Protein AF-C5L1I5-F1 (afdb_monomer)

I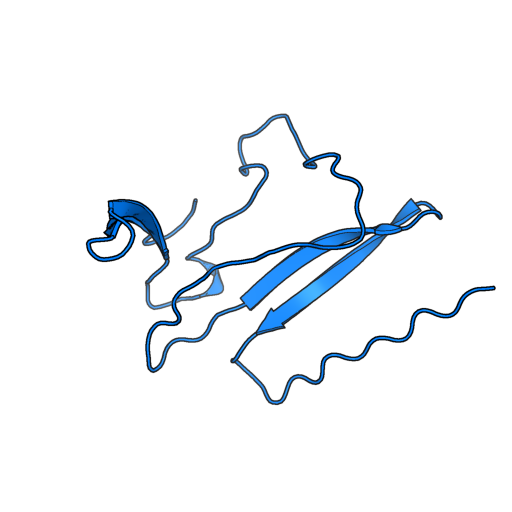nterPro domains:
  IPR007714 CFA20 domain [PF05018] (2-84)

Mean predicted aligned error: 8.74 Å

Foldseek 3Di:
DFDPWDWDQDPVVSDTDIDFDDDDQVGTDDDPVDPPDPDPDPPDDDDDDDDDDDDDPPDKHKDWDWDQDPVRDIDIQMDIPPDVDDRDDDDDDD

Solvent-accessible surface area (backbone atoms only — not comparable to full-atom values): 6661 Å² total; per-residue (Å²): 108,40,62,54,60,47,80,43,75,37,82,88,76,72,38,82,40,76,47,72,43,72,98,52,60,94,49,31,47,84,53,84,49,39,92,88,47,90,53,80,64,82,88,78,86,80,95,77,83,91,84,89,81,82,85,58,87,101,58,69,54,77,47,79,46,79,44,74,46,99,86,70,48,78,45,76,48,77,51,62,71,77,60,96,72,75,86,82,82,85,84,81,88,128

Radius of gyration: 15.7 Å; Cα contacts (8 Å, |Δi|>4): 90; chains: 1; bounding box: 37×34×36 Å

Nearest PDB structures (foldseek):
  8gxs-assembly1_DA  TM=5.287E-01  e=3.881E+00  Homo sapiens
  7eg9-assembly1_A  TM=5.288E-01  e=3.881E+00  Homo sapiens
  8yt8-assembly1_B  TM=2.233E-01  e=8.287E+00  Mus musculus

pLDDT: mean 77.88, std 14.4, range [32.31, 91.75]

Organism: Perkinsus marinus (strain ATCC 50983 / TXsc) (NCBI:txid423536)

Secondary structure (DSSP, 8-state):
-BSSEEEEEETTTTEEEEEE--S-GGGSB--SS-TT-S--S-----S------PPPTT---EEEEEEE-TTS-EEEEEEESSS-----------

Structure (mmCIF, N/CA/C/O backbone):
data_AF-C5L1I5-F1
#
_entry.id   AF-C5L1I5-F1
#
loop_
_atom_site.group_PDB
_atom_site.id
_atom_site.type_symbol
_atom_site.label_atom_id
_atom_site.label_alt_id
_atom_site.label_comp_id
_atom_site.label_asym_id
_atom_site.label_entity_id
_atom_site.label_seq_id
_atom_site.pdbx_PDB_ins_code
_atom_site.Cartn_x
_atom_site.Cartn_y
_atom_site.Cartn_z
_atom_site.occupancy
_atom_site.B_iso_or_equiv
_atom_site.auth_seq_id
_atom_site.auth_comp_id
_atom_site.auth_asym_id
_atom_site.auth_atom_id
_atom_site.pdbx_PDB_model_num
ATOM 1 N N . MET A 1 1 ? 7.963 5.930 4.537 1.00 59.09 1 MET A N 1
ATOM 2 C CA . MET A 1 1 ? 8.396 5.443 3.214 1.00 59.09 1 MET A CA 1
ATOM 3 C C . MET A 1 1 ? 9.679 4.671 3.433 1.00 59.09 1 MET A C 1
ATOM 5 O O . MET A 1 1 ? 10.464 5.084 4.283 1.00 59.09 1 MET A O 1
ATOM 9 N N . LYS A 1 2 ? 9.850 3.545 2.753 1.00 63.12 2 LYS A N 1
ATOM 10 C CA . LYS A 1 2 ? 11.094 2.770 2.736 1.00 63.12 2 LYS A CA 1
ATOM 11 C C . LYS A 1 2 ? 11.281 2.252 1.309 1.00 63.12 2 LYS A C 1
ATOM 13 O O . LYS A 1 2 ? 10.269 1.986 0.660 1.00 63.12 2 LYS A O 1
ATOM 18 N N . GLY A 1 3 ? 12.531 2.147 0.861 1.00 72.88 3 GLY A N 1
ATOM 19 C CA . GLY A 1 3 ? 12.867 1.692 -0.489 1.00 72.88 3 GLY A CA 1
ATOM 20 C C . GLY A 1 3 ? 12.770 2.787 -1.554 1.00 72.88 3 GLY A C 1
ATOM 21 O O . GLY A 1 3 ? 12.762 3.973 -1.214 1.00 72.88 3 GLY A O 1
ATOM 22 N N . ASP A 1 4 ? 12.693 2.386 -2.824 1.00 77.00 4 ASP A N 1
ATOM 23 C CA . ASP A 1 4 ? 12.678 3.280 -3.990 1.00 77.00 4 ASP A CA 1
ATOM 24 C C . ASP A 1 4 ? 11.280 3.895 -4.187 1.00 77.00 4 ASP A C 1
ATOM 26 O O . ASP A 1 4 ? 10.472 3.493 -5.028 1.00 77.00 4 ASP A O 1
ATOM 30 N N . VAL A 1 5 ? 10.966 4.873 -3.338 1.00 77.94 5 VAL A N 1
ATOM 31 C CA . VAL A 1 5 ? 9.721 5.645 -3.390 1.00 77.94 5 VAL A CA 1
ATOM 32 C C . VAL A 1 5 ? 10.037 7.076 -3.806 1.00 77.94 5 VAL A C 1
ATOM 34 O O . VAL A 1 5 ? 10.708 7.795 -3.065 1.00 77.94 5 VAL A O 1
ATOM 37 N N . THR A 1 6 ? 9.518 7.511 -4.952 1.00 83.88 6 THR A N 1
ATOM 38 C CA . THR A 1 6 ? 9.667 8.885 -5.459 1.00 83.88 6 THR A CA 1
ATOM 39 C C . THR A 1 6 ? 8.345 9.640 -5.424 1.00 83.88 6 THR A C 1
ATOM 41 O O . THR A 1 6 ? 7.259 9.058 -5.369 1.00 83.88 6 THR A O 1
ATOM 44 N N . GLU A 1 7 ? 8.437 10.967 -5.442 1.00 85.62 7 GLU A N 1
ATOM 45 C CA . GLU A 1 7 ? 7.302 11.848 -5.690 1.00 85.62 7 GLU A CA 1
ATOM 46 C C . GLU A 1 7 ? 7.437 12.441 -7.092 1.00 85.62 7 GLU A C 1
ATOM 48 O O . GLU A 1 7 ? 8.479 12.993 -7.445 1.00 85.62 7 GLU A O 1
ATOM 53 N N . GLU A 1 8 ? 6.388 12.319 -7.896 1.00 88.12 8 GLU A N 1
ATOM 54 C CA . GLU A 1 8 ? 6.374 12.728 -9.300 1.00 88.12 8 GLU A CA 1
ATOM 5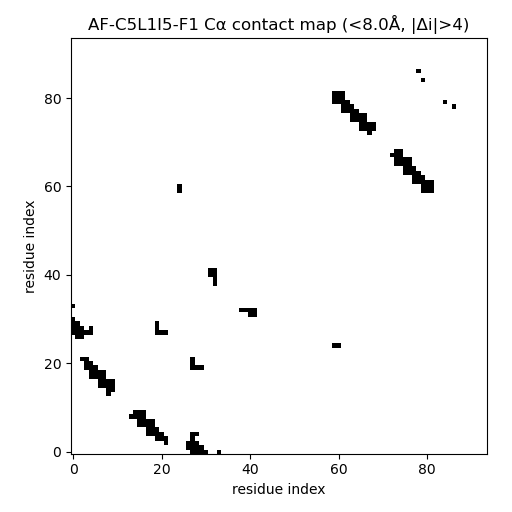5 C C . GLU A 1 8 ? 5.127 13.569 -9.579 1.00 88.12 8 GLU A C 1
ATOM 57 O O . GLU A 1 8 ? 4.089 13.389 -8.942 1.00 88.12 8 GLU A O 1
ATOM 62 N N . LEU A 1 9 ? 5.213 14.512 -10.521 1.00 88.44 9 LEU A N 1
ATOM 63 C CA . LEU A 1 9 ? 4.034 15.222 -11.013 1.00 88.44 9 LEU A CA 1
ATOM 64 C C . LEU A 1 9 ? 3.353 14.349 -12.066 1.00 88.44 9 LEU A C 1
ATOM 66 O O . LEU A 1 9 ? 3.871 14.193 -13.174 1.00 88.44 9 LEU A O 1
ATOM 70 N N . ASP A 1 10 ? 2.193 13.801 -11.723 1.00 84.19 10 ASP A N 1
ATOM 71 C CA . ASP A 1 10 ? 1.357 13.104 -12.688 1.00 84.19 10 ASP A CA 1
ATOM 72 C C . ASP A 1 10 ? 0.802 14.126 -13.685 1.00 84.19 10 ASP A C 1
ATOM 74 O O . ASP A 1 10 ? 0.164 15.106 -13.295 1.00 84.19 10 ASP A O 1
ATOM 78 N N . ARG A 1 11 ? 1.093 13.929 -14.973 1.00 85.31 11 ARG A N 1
ATOM 79 C CA . ARG A 1 11 ? 0.731 14.879 -16.036 1.00 85.31 11 ARG A CA 1
ATOM 80 C C . ARG A 1 11 ? -0.745 14.816 -16.414 1.00 85.31 11 ARG A C 1
ATOM 82 O O . ARG A 1 11 ? -1.264 15.798 -16.929 1.00 85.31 11 ARG A O 1
ATOM 89 N N . GLU A 1 12 ? -1.412 13.695 -16.161 1.00 85.88 12 GLU A N 1
ATOM 90 C CA . GLU A 1 12 ? -2.839 13.530 -16.444 1.00 85.88 12 GLU A CA 1
ATOM 91 C C . GLU A 1 12 ? -3.682 14.098 -15.297 1.00 85.88 12 GLU A C 1
ATOM 93 O O . GLU A 1 12 ? -4.646 14.822 -15.525 1.00 85.88 12 GLU A O 1
ATOM 98 N N . LEU A 1 13 ? -3.284 13.836 -14.049 1.00 85.44 13 LEU A N 1
ATOM 99 C CA . LEU A 1 13 ? -3.969 14.327 -12.851 1.00 85.44 13 LEU A CA 1
ATOM 100 C C . LEU A 1 13 ? -3.529 15.737 -12.438 1.00 85.44 13 LEU A C 1
ATOM 102 O O . LEU A 1 13 ? -4.182 16.350 -11.592 1.00 85.44 13 LEU A O 1
ATOM 106 N N . SER A 1 14 ? -2.410 16.235 -12.978 1.00 86.25 14 SER A N 1
ATOM 107 C CA . SER A 1 14 ? -1.751 17.486 -12.565 1.00 86.25 14 SER A CA 1
ATOM 108 C C . SER A 1 14 ? -1.513 17.570 -11.047 1.00 86.25 14 SER A C 1
ATOM 110 O O . SER A 1 14 ? -1.575 18.641 -10.443 1.00 86.25 14 SER A O 1
ATOM 112 N N . LYS A 1 15 ? -1.255 16.422 -10.405 1.00 83.81 15 LYS A N 1
ATOM 113 C CA . LYS A 1 15 ? -1.066 16.280 -8.951 1.00 83.81 15 LYS A CA 1
ATOM 114 C C . LYS A 1 15 ? 0.234 15.548 -8.643 1.00 83.81 15 LYS A C 1
ATOM 116 O O . LYS A 1 15 ? 0.692 14.725 -9.431 1.00 83.81 15 LYS A O 1
ATOM 121 N N . ARG A 1 16 ? 0.817 15.823 -7.470 1.00 85.38 16 ARG A N 1
ATOM 122 C CA . ARG A 1 16 ? 1.945 15.033 -6.961 1.00 85.38 16 ARG A CA 1
ATOM 123 C C . ARG A 1 16 ? 1.451 13.646 -6.567 1.00 85.38 16 ARG A C 1
ATOM 125 O O . ARG A 1 16 ? 0.546 13.521 -5.742 1.00 85.38 16 ARG A O 1
ATOM 132 N N . VAL A 1 17 ? 2.048 12.622 -7.156 1.00 87.31 17 VAL A N 1
ATOM 133 C CA . VAL A 1 17 ? 1.781 11.215 -6.865 1.00 87.31 17 VAL A CA 1
ATOM 134 C C . VAL A 1 17 ? 3.034 10.567 -6.296 1.00 87.31 17 VAL A C 1
ATOM 136 O O . VAL A 1 17 ? 4.155 10.986 -6.582 1.00 87.31 17 VAL A O 1
ATOM 139 N N . ARG A 1 18 ? 2.848 9.538 -5.469 1.00 85.56 18 ARG A N 1
ATOM 140 C CA . ARG A 1 18 ? 3.954 8.747 -4.925 1.00 85.56 18 ARG A CA 1
ATOM 141 C C . ARG A 1 18 ? 4.111 7.496 -5.764 1.00 85.56 18 ARG A C 1
ATOM 143 O O . ARG A 1 18 ? 3.224 6.644 -5.766 1.00 85.56 18 ARG A O 1
ATOM 150 N N . ARG A 1 19 ? 5.235 7.390 -6.462 1.00 84.12 19 ARG A N 1
ATOM 151 C CA . ARG A 1 19 ? 5.588 6.205 -7.228 1.00 84.12 19 ARG A CA 1
ATOM 152 C C . ARG A 1 19 ? 6.375 5.275 -6.318 1.00 84.12 19 ARG A C 1
ATOM 154 O O . ARG A 1 19 ? 7.426 5.638 -5.804 1.00 84.12 19 ARG A O 1
ATOM 161 N N . VAL A 1 20 ? 5.846 4.078 -6.108 1.00 83.56 20 VAL A N 1
ATOM 162 C CA . VAL A 1 20 ? 6.528 3.010 -5.372 1.00 83.56 20 VAL A CA 1
ATOM 163 C C . VAL A 1 20 ? 7.043 2.028 -6.407 1.00 83.56 20 VAL A C 1
ATOM 165 O O . VAL A 1 20 ? 6.252 1.412 -7.119 1.00 83.56 20 VAL A O 1
ATOM 168 N N . TYR A 1 21 ? 8.358 1.919 -6.540 1.00 74.31 21 TYR A N 1
ATOM 169 C CA . TYR A 1 21 ? 8.994 0.990 -7.465 1.00 74.31 21 TYR A CA 1
ATOM 170 C C . TYR A 1 21 ? 10.182 0.315 -6.779 1.00 74.31 21 TYR A C 1
ATOM 172 O O . TYR A 1 21 ? 10.468 0.581 -5.620 1.00 74.31 21 TYR A O 1
ATOM 180 N N . GLY A 1 22 ? 10.820 -0.625 -7.468 1.00 69.25 22 GLY A N 1
ATOM 181 C CA . GLY A 1 22 ? 12.011 -1.321 -6.987 1.00 69.25 22 GLY A CA 1
ATOM 182 C C . GLY A 1 22 ? 11.837 -2.837 -6.969 1.00 69.25 22 GLY A C 1
ATOM 183 O O . GLY A 1 22 ? 10.730 -3.370 -7.022 1.00 69.25 22 GLY A O 1
ATOM 184 N N . SER A 1 23 ? 12.964 -3.539 -6.950 1.00 65.00 23 SER A N 1
ATOM 185 C CA . SER A 1 23 ? 13.057 -4.975 -7.242 1.00 65.00 23 SER A CA 1
ATOM 186 C C . SER A 1 23 ? 12.566 -5.895 -6.121 1.00 65.00 23 SER A C 1
ATOM 188 O O . SER A 1 23 ? 12.258 -7.051 -6.388 1.00 65.00 23 SER A O 1
ATOM 190 N N . ILE A 1 24 ? 12.474 -5.400 -4.882 1.00 69.25 24 ILE A N 1
ATOM 191 C CA . ILE A 1 24 ? 12.064 -6.185 -3.710 1.00 69.25 24 ILE A CA 1
ATOM 192 C C . ILE A 1 24 ? 10.809 -5.555 -3.100 1.00 69.25 24 ILE A C 1
ATOM 194 O O . ILE A 1 24 ? 10.910 -4.600 -2.329 1.00 69.25 24 ILE A O 1
ATOM 198 N N . SER A 1 25 ? 9.625 -6.097 -3.405 1.00 65.56 25 SER A N 1
ATOM 199 C CA . SER A 1 25 ? 8.333 -5.537 -2.965 1.00 65.56 25 SER A CA 1
ATOM 200 C C . SER A 1 25 ? 8.241 -5.327 -1.448 1.00 65.56 25 SER A C 1
ATOM 202 O O . SER A 1 25 ? 7.740 -4.301 -1.002 1.00 65.56 25 SER A O 1
ATOM 204 N N . ALA A 1 26 ? 8.812 -6.228 -0.640 1.00 68.31 26 ALA A N 1
ATOM 205 C CA . ALA A 1 26 ? 8.815 -6.110 0.824 1.00 68.31 26 ALA A CA 1
ATOM 206 C C . ALA A 1 26 ? 9.581 -4.880 1.358 1.00 68.31 26 ALA A C 1
ATOM 208 O O . ALA A 1 26 ? 9.365 -4.448 2.491 1.00 68.31 26 ALA A O 1
ATOM 209 N N . ASN A 1 27 ? 10.481 -4.306 0.555 1.00 75.75 27 ASN A N 1
ATOM 210 C CA . ASN A 1 27 ? 11.291 -3.155 0.942 1.00 75.75 27 ASN A CA 1
ATOM 211 C C . ASN A 1 27 ? 10.754 -1.822 0.417 1.00 75.75 27 ASN A C 1
ATOM 213 O O . ASN A 1 27 ? 11.164 -0.790 0.948 1.00 75.75 27 ASN A O 1
ATOM 217 N N . ASN A 1 28 ? 9.832 -1.842 -0.550 1.00 81.00 28 ASN A N 1
ATOM 218 C CA . ASN A 1 28 ? 9.294 -0.661 -1.222 1.00 81.00 28 ASN A CA 1
ATOM 219 C C . ASN A 1 28 ? 7.838 -0.458 -0.809 1.00 81.00 28 ASN A C 1
ATOM 221 O O . ASN A 1 28 ? 6.929 -1.027 -1.409 1.00 81.00 28 ASN A O 1
ATOM 225 N N . PHE A 1 29 ? 7.605 0.331 0.242 1.00 82.69 29 PHE A N 1
ATOM 226 C CA . PHE A 1 29 ? 6.253 0.504 0.771 1.00 82.69 29 PHE A CA 1
ATOM 227 C C . PHE A 1 29 ? 5.939 1.919 1.258 1.00 82.69 29 PHE A C 1
ATOM 229 O O . PHE A 1 29 ? 6.771 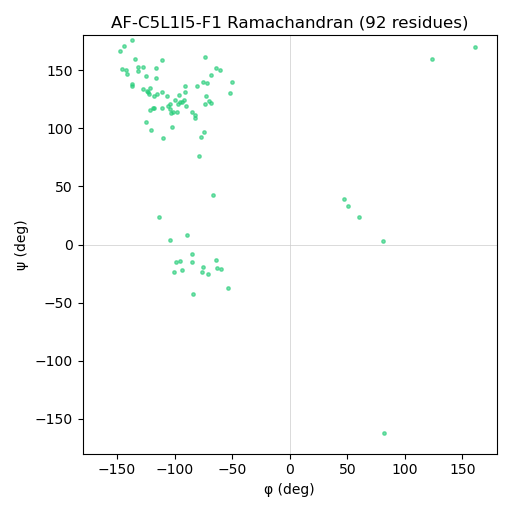2.666 1.800 1.00 82.69 29 PHE A O 1
ATOM 236 N N . LEU A 1 30 ? 4.655 2.244 1.132 1.00 85.50 30 LEU A N 1
ATOM 237 C CA . LEU A 1 30 ? 4.005 3.347 1.819 1.00 85.50 30 LEU A CA 1
ATOM 238 C C . LEU A 1 30 ? 3.264 2.774 3.026 1.00 85.50 30 LEU A C 1
ATOM 240 O O . LEU A 1 30 ? 2.450 1.871 2.885 1.00 85.50 30 LEU A O 1
ATOM 244 N N . ARG A 1 31 ? 3.559 3.299 4.216 1.00 87.31 31 ARG A N 1
ATOM 245 C CA . ARG A 1 31 ? 2.841 2.965 5.448 1.00 87.31 31 ARG A CA 1
ATOM 246 C C . ARG A 1 31 ? 2.271 4.237 6.041 1.00 87.31 31 ARG A C 1
ATOM 248 O O . ARG A 1 31 ? 3.020 5.205 6.214 1.00 87.31 31 ARG A O 1
ATOM 255 N N . TYR A 1 32 ? 0.986 4.190 6.361 1.00 86.19 32 TYR A N 1
ATOM 256 C CA . TYR A 1 32 ? 0.273 5.236 7.075 1.00 86.19 32 TYR A CA 1
ATOM 257 C C . TYR A 1 32 ? -0.439 4.614 8.279 1.00 86.19 32 TYR A C 1
ATOM 259 O O . TYR A 1 32 ? -1.067 3.574 8.106 1.00 86.19 32 TYR A O 1
ATOM 267 N N . PRO A 1 33 ? -0.342 5.222 9.469 1.00 83.69 33 PRO A N 1
ATOM 268 C CA . PRO A 1 33 ? 0.546 6.336 9.797 1.00 83.69 33 PRO A CA 1
ATOM 269 C C . PRO A 1 33 ? 2.037 5.947 9.685 1.00 83.69 33 PRO A C 1
ATOM 271 O O . PRO A 1 33 ? 2.427 4.778 9.740 1.00 83.69 33 PRO A O 1
ATOM 274 N N . GLY A 1 34 ? 2.888 6.936 9.396 1.00 79.25 34 GLY A N 1
ATOM 275 C CA . GLY A 1 34 ? 4.302 6.699 9.093 1.00 79.25 34 GLY A CA 1
ATOM 276 C C . GLY A 1 34 ? 5.044 6.033 10.256 1.00 79.25 34 GLY A C 1
ATOM 277 O O . GLY A 1 34 ? 4.740 6.272 11.413 1.00 79.25 34 GLY A O 1
ATOM 278 N N . GLY A 1 35 ? 6.074 5.228 9.979 1.0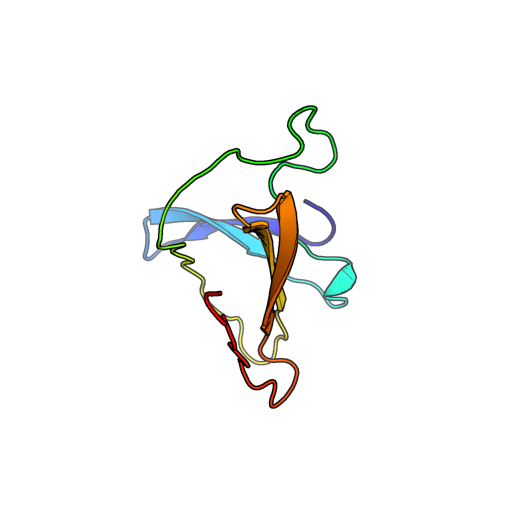0 69.88 35 GLY A N 1
ATOM 279 C CA . GLY A 1 35 ? 6.761 4.452 11.023 1.00 69.88 35 GLY A CA 1
ATOM 280 C C . GLY A 1 35 ? 7.497 5.229 12.117 1.00 69.88 35 GLY A C 1
ATOM 281 O O . GLY A 1 35 ? 7.867 4.628 13.116 1.00 69.88 35 GLY A O 1
ATOM 282 N N . LYS A 1 36 ? 7.709 6.532 11.925 1.00 70.38 36 LYS A N 1
ATOM 283 C CA . LYS A 1 36 ? 8.264 7.456 12.928 1.00 70.38 36 LYS A CA 1
ATOM 284 C C . LYS A 1 36 ? 7.188 8.353 13.558 1.00 70.38 36 LYS A C 1
ATOM 286 O O . LYS A 1 36 ? 7.518 9.265 14.304 1.00 70.38 36 LYS A O 1
ATOM 291 N N . SER A 1 37 ? 5.923 8.141 13.202 1.00 73.94 37 SER A N 1
ATOM 292 C CA . SER A 1 37 ? 4.789 8.887 13.732 1.00 73.94 37 SER A CA 1
ATOM 293 C C . SER A 1 37 ? 4.471 8.413 15.147 1.00 73.94 37 SER A C 1
ATOM 295 O O . SER A 1 37 ? 4.498 7.215 15.421 1.00 73.94 37 SER A O 1
ATOM 297 N N . THR A 1 38 ? 4.147 9.348 16.038 1.00 76.19 38 THR A N 1
ATOM 298 C CA . THR A 1 38 ? 3.569 9.044 17.357 1.00 76.19 38 THR A CA 1
ATOM 299 C C . THR A 1 38 ? 2.129 8.542 17.236 1.00 76.19 38 THR A C 1
ATOM 301 O O . THR A 1 38 ? 1.663 7.787 18.086 1.00 76.19 38 THR A O 1
ATOM 304 N N . VAL A 1 39 ? 1.452 8.919 16.149 1.00 77.25 39 VAL A N 1
ATOM 305 C CA . VAL A 1 39 ? 0.139 8.409 15.749 1.00 77.25 39 VAL A CA 1
ATOM 306 C C . VAL A 1 39 ? 0.304 6.985 15.214 1.00 77.25 39 VAL A C 1
ATOM 308 O O . VAL A 1 39 ? 1.059 6.781 14.260 1.00 77.25 39 VAL A O 1
ATOM 311 N N . LYS A 1 40 ? -0.380 6.016 15.837 1.00 79.75 40 LYS A N 1
ATOM 312 C CA . LYS A 1 40 ? -0.285 4.575 15.522 1.00 79.75 40 LYS A CA 1
ATOM 313 C C . LYS A 1 40 ? -1.434 4.050 14.657 1.00 79.75 40 LYS A C 1
ATOM 315 O O . LYS A 1 40 ? -1.230 3.076 13.942 1.00 79.75 40 LYS A O 1
ATOM 320 N N . ALA A 1 41 ? -2.579 4.725 14.677 1.00 84.75 41 ALA A N 1
ATOM 321 C CA . ALA A 1 41 ? -3.752 4.442 13.858 1.00 84.75 41 ALA A CA 1
ATOM 322 C C . ALA A 1 41 ? -4.297 5.753 13.275 1.00 84.75 41 ALA A C 1
ATOM 324 O O . ALA A 1 41 ? -3.955 6.831 13.751 1.00 84.75 41 ALA A O 1
ATOM 325 N N . LEU A 1 42 ? -5.086 5.676 12.205 1.00 86.88 42 LEU A N 1
ATOM 326 C CA . LEU A 1 42 ? -5.703 6.869 11.612 1.00 86.88 42 LEU A CA 1
ATOM 327 C C . LEU A 1 42 ? -7.017 7.266 12.307 1.00 86.88 42 LEU A C 1
ATOM 329 O O . LEU A 1 42 ? -7.553 8.317 11.974 1.00 86.88 42 LEU A O 1
ATOM 333 N N . ASP A 1 43 ? -7.523 6.430 13.222 1.00 88.06 43 ASP A N 1
ATOM 334 C CA . ASP A 1 43 ? -8.788 6.600 13.953 1.00 88.06 43 ASP A CA 1
ATOM 335 C C . ASP A 1 43 ? -9.965 6.993 13.040 1.00 88.06 43 ASP A C 1
ATOM 337 O O . ASP A 1 43 ? -10.801 7.834 13.365 1.00 88.06 43 ASP A O 1
ATOM 341 N N . LEU A 1 44 ? -10.004 6.384 11.850 1.00 89.38 44 LEU A N 1
ATOM 342 C CA . LEU A 1 44 ? -11.057 6.591 10.861 1.00 89.38 44 LEU A CA 1
ATOM 343 C C . LEU A 1 44 ? -12.171 5.569 11.069 1.00 89.38 44 LEU A C 1
ATOM 345 O O . LEU A 1 44 ? -11.908 4.376 11.202 1.00 89.38 44 LEU A O 1
ATOM 349 N N . THR A 1 45 ? -13.414 6.034 11.001 1.00 89.81 45 THR A N 1
ATOM 350 C CA . THR A 1 45 ? -14.613 5.192 10.969 1.00 89.81 45 THR A CA 1
ATOM 351 C C . THR A 1 45 ? -15.343 5.392 9.642 1.00 89.81 45 THR A C 1
ATOM 353 O O . THR A 1 45 ? -15.357 6.489 9.079 1.00 89.81 45 THR A O 1
ATOM 356 N N . GLY A 1 46 ? -15.928 4.326 9.097 1.00 86.69 46 GLY A N 1
ATOM 357 C CA . GLY A 1 46 ? -16.673 4.396 7.843 1.00 86.69 46 GLY A CA 1
ATOM 358 C C . GLY A 1 46 ? -16.856 3.040 7.173 1.00 86.69 46 GLY A C 1
ATOM 359 O O . GLY A 1 46 ? -16.239 2.052 7.558 1.00 86.69 46 GLY A O 1
ATOM 360 N N . ASN A 1 47 ? -17.698 3.019 6.141 1.00 86.56 47 ASN A N 1
ATOM 361 C CA . ASN A 1 47 ? -18.070 1.790 5.428 1.00 86.56 47 ASN A CA 1
ATOM 362 C C . ASN A 1 47 ? -17.226 1.539 4.171 1.00 86.56 47 ASN A C 1
ATOM 364 O O . ASN A 1 47 ? -17.269 0.451 3.606 1.00 86.56 47 ASN A O 1
ATOM 368 N N . TYR A 1 48 ? -16.493 2.552 3.699 1.00 85.56 48 TYR A N 1
ATOM 369 C CA . TYR A 1 48 ? -15.783 2.502 2.425 1.00 85.56 48 TYR A CA 1
ATOM 370 C C . TYR A 1 48 ? -14.384 3.088 2.552 1.00 85.56 48 TYR A C 1
ATOM 372 O O . TYR A 1 48 ? -14.196 4.173 3.103 1.00 85.56 48 TYR A O 1
ATOM 380 N N . VAL A 1 49 ? -13.417 2.395 1.954 1.00 85.38 49 VAL A N 1
ATOM 381 C CA . VAL A 1 49 ? -12.056 2.887 1.751 1.00 85.38 49 VAL A CA 1
ATOM 382 C C . VAL A 1 49 ? -11.810 2.958 0.251 1.00 85.38 49 VAL A C 1
ATOM 384 O O . VAL A 1 49 ? -11.842 1.944 -0.441 1.00 85.38 49 VAL A O 1
ATOM 387 N N . TYR A 1 50 ? -11.565 4.163 -0.257 1.00 88.38 50 TYR A N 1
ATOM 388 C CA . TYR A 1 50 ? -11.251 4.377 -1.667 1.00 88.38 50 TYR A CA 1
ATOM 389 C C . TYR A 1 50 ? -9.741 4.430 -1.861 1.00 88.38 50 TYR A C 1
ATOM 391 O O . TYR A 1 50 ? -9.058 5.272 -1.277 1.00 88.38 50 TYR A O 1
ATOM 399 N N . ILE A 1 51 ? -9.225 3.550 -2.718 1.00 85.69 51 ILE A N 1
ATOM 400 C CA . ILE A 1 51 ? -7.815 3.527 -3.102 1.00 85.69 51 ILE A CA 1
ATOM 401 C C . ILE A 1 51 ? -7.732 3.756 -4.604 1.00 85.69 51 ILE A C 1
ATOM 403 O O . ILE A 1 51 ? -8.231 2.962 -5.396 1.00 85.69 51 ILE A O 1
ATOM 407 N N . MET A 1 52 ? -7.083 4.850 -4.991 1.00 86.50 52 MET A N 1
ATOM 408 C CA . MET A 1 52 ? -6.777 5.149 -6.384 1.00 86.50 52 MET A CA 1
ATOM 409 C C . MET A 1 52 ? -5.301 4.868 -6.635 1.00 86.50 52 MET A C 1
ATOM 411 O O . MET A 1 52 ? -4.432 5.468 -6.003 1.00 86.50 52 MET A O 1
ATOM 415 N N . MET A 1 53 ? -5.017 3.965 -7.567 1.00 86.19 53 MET A N 1
ATOM 416 C CA . MET A 1 53 ? -3.652 3.631 -7.951 1.00 86.19 53 MET A CA 1
ATOM 417 C C . MET A 1 53 ? -3.560 3.301 -9.437 1.00 86.19 53 MET A C 1
ATOM 419 O O . MET A 1 53 ? -4.509 2.799 -10.034 1.00 86.19 53 MET A O 1
ATOM 423 N N . ARG A 1 54 ? -2.386 3.560 -10.016 1.00 85.06 54 ARG A N 1
ATOM 424 C CA . ARG A 1 54 ? -2.004 3.095 -11.350 1.00 85.06 54 ARG A CA 1
ATOM 425 C C . ARG A 1 54 ? -1.039 1.930 -11.179 1.00 85.06 54 ARG A C 1
ATOM 427 O O . ARG A 1 54 ? 0.039 2.109 -10.613 1.00 85.06 54 ARG A O 1
ATOM 434 N N . THR A 1 55 ? -1.427 0.744 -11.633 1.00 82.25 55 THR A N 1
ATOM 435 C CA . THR A 1 55 ? -0.545 -0.427 -11.625 1.00 82.25 55 THR A CA 1
ATOM 436 C C . THR A 1 55 ? 0.594 -0.232 -12.624 1.00 82.25 55 THR A C 1
ATOM 438 O O . THR A 1 55 ? 0.419 0.381 -13.677 1.00 82.25 55 THR A O 1
ATOM 441 N N . ILE A 1 56 ? 1.774 -0.757 -12.300 1.00 81.88 56 ILE A N 1
ATOM 442 C CA . ILE A 1 56 ? 2.908 -0.808 -13.226 1.00 81.88 56 ILE A CA 1
ATOM 443 C C . ILE A 1 56 ? 2.893 -2.199 -13.862 1.00 81.88 56 ILE A C 1
ATOM 445 O O . ILE A 1 56 ? 2.822 -3.186 -13.131 1.00 81.88 56 ILE A O 1
ATOM 449 N N . SER A 1 57 ? 2.939 -2.272 -15.198 1.00 79.44 57 SER A N 1
ATOM 450 C CA . SER A 1 57 ? 3.000 -3.552 -15.923 1.00 79.44 57 SER A CA 1
ATOM 451 C C . SER A 1 57 ? 4.112 -4.437 -15.364 1.00 79.44 57 SER A C 1
ATOM 453 O O . SER A 1 57 ? 5.187 -3.934 -15.026 1.00 79.44 57 SER A O 1
ATOM 455 N N . ASP A 1 58 ? 3.835 -5.737 -15.256 1.00 78.69 58 ASP A N 1
ATOM 456 C CA . ASP A 1 58 ? 4.802 -6.763 -14.840 1.00 78.69 58 ASP A CA 1
ATOM 457 C C . ASP A 1 58 ? 5.381 -6.548 -13.431 1.00 78.69 58 ASP A C 1
ATOM 459 O O . ASP A 1 58 ? 6.478 -7.012 -13.102 1.00 78.69 58 ASP A O 1
ATOM 463 N N . ARG A 1 59 ? 4.656 -5.812 -12.576 1.00 79.56 59 ARG A N 1
ATOM 464 C CA . ARG A 1 59 ? 5.017 -5.590 -11.174 1.00 79.56 59 ARG A CA 1
ATOM 465 C C . ARG A 1 59 ? 3.931 -6.075 -10.228 1.00 79.56 59 ARG A C 1
ATOM 467 O O . ARG A 1 59 ? 2.745 -5.783 -10.371 1.00 79.56 59 ARG A O 1
ATOM 474 N N . CYS A 1 60 ? 4.404 -6.766 -9.207 1.00 82.44 60 CYS A N 1
ATOM 475 C CA . CYS A 1 60 ? 3.623 -7.260 -8.095 1.00 82.44 60 CYS A CA 1
ATOM 476 C C . CYS A 1 60 ? 3.366 -6.160 -7.053 1.00 82.44 60 CYS A C 1
ATOM 478 O O . CYS A 1 60 ? 4.296 -5.444 -6.670 1.00 82.44 60 CYS A O 1
ATOM 480 N N . PHE A 1 61 ? 2.140 -6.065 -6.543 1.00 83.00 61 PHE A N 1
ATOM 481 C CA . PHE A 1 61 ? 1.755 -5.190 -5.440 1.00 83.00 61 PHE A CA 1
ATOM 482 C C . PHE A 1 61 ? 0.944 -5.948 -4.387 1.00 83.00 61 PHE A C 1
ATOM 484 O O . PHE A 1 61 ? 0.254 -6.921 -4.686 1.00 83.00 61 PHE A O 1
ATOM 491 N N . VAL A 1 62 ? 1.021 -5.461 -3.148 1.00 85.38 62 VAL A N 1
ATOM 492 C CA . VAL A 1 62 ? 0.166 -5.878 -2.034 1.00 85.38 62 VAL A CA 1
ATOM 493 C C . VAL A 1 62 ? -0.257 -4.630 -1.268 1.00 85.38 62 VAL A C 1
ATOM 495 O O . VAL A 1 62 ? 0.559 -3.736 -1.032 1.00 85.38 62 VAL A O 1
ATOM 498 N N . ILE A 1 63 ? -1.520 -4.570 -0.867 1.00 86.56 63 ILE A N 1
ATOM 499 C CA . ILE A 1 63 ? -2.076 -3.547 0.013 1.00 86.56 63 ILE A CA 1
ATOM 500 C C . ILE A 1 63 ? -2.570 -4.248 1.266 1.00 86.56 63 ILE A C 1
ATOM 502 O O . ILE A 1 63 ? -3.353 -5.185 1.162 1.00 86.56 63 ILE A O 1
ATOM 5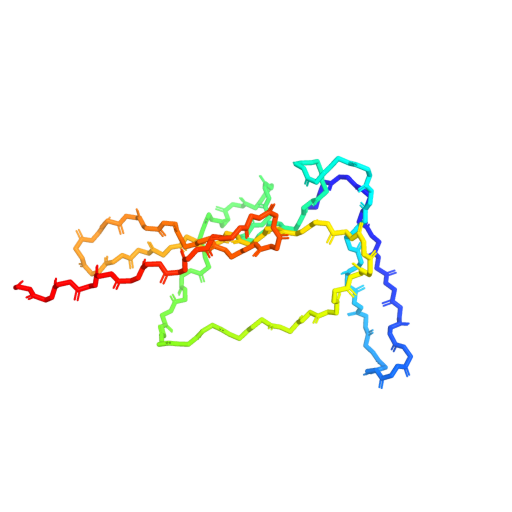06 N N . HIS A 1 64 ? -2.145 -3.767 2.431 1.00 89.62 64 HIS A N 1
ATOM 507 C CA . HIS A 1 64 ? -2.673 -4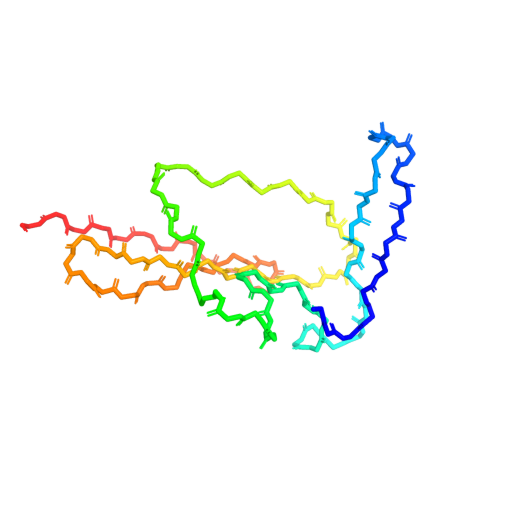.199 3.719 1.00 89.62 64 HIS A CA 1
ATOM 508 C C . HIS A 1 64 ? -3.463 -3.058 4.357 1.00 89.62 64 HIS A C 1
ATOM 510 O O . HIS A 1 64 ? -2.964 -1.932 4.431 1.00 89.62 64 HIS A O 1
ATOM 516 N N . ILE A 1 65 ? -4.671 -3.359 4.824 1.00 89.94 65 ILE A N 1
ATOM 517 C CA . ILE A 1 65 ? -5.528 -2.450 5.583 1.00 89.94 65 ILE A CA 1
ATOM 518 C C . ILE A 1 65 ? -5.806 -3.120 6.926 1.00 89.94 65 ILE A C 1
ATOM 520 O O . ILE A 1 65 ? -6.419 -4.183 6.965 1.00 89.94 65 ILE A O 1
ATOM 524 N N . ASP A 1 66 ? -5.336 -2.504 8.005 1.00 90.81 66 ASP A N 1
ATOM 525 C CA . ASP A 1 66 ? -5.632 -2.938 9.369 1.00 90.81 66 ASP A CA 1
ATOM 526 C C . ASP A 1 66 ? -6.878 -2.194 9.860 1.00 90.81 66 ASP A C 1
ATOM 528 O O . ASP A 1 66 ? -6.914 -0.962 9.818 1.00 90.81 66 ASP A O 1
ATOM 532 N N . VAL A 1 67 ? -7.897 -2.937 10.291 1.00 91.06 67 VAL A N 1
ATOM 533 C CA . VAL A 1 67 ? -9.154 -2.404 10.831 1.00 91.06 67 VAL A CA 1
ATOM 534 C C . VAL A 1 67 ? -9.418 -2.975 12.219 1.00 91.06 67 VAL A C 1
ATOM 536 O O . VAL A 1 67 ? -9.115 -4.137 12.483 1.00 91.06 67 VAL A O 1
ATOM 539 N N . GLU A 1 68 ? -9.999 -2.165 13.097 1.00 91.75 68 GLU A N 1
ATOM 540 C CA . GLU A 1 68 ? -10.504 -2.617 14.393 1.00 91.75 68 GLU A CA 1
ATOM 541 C C . GLU A 1 68 ? -12.008 -2.885 14.268 1.00 91.75 68 GLU A C 1
ATOM 543 O O . GLU A 1 68 ? -12.776 -2.008 13.869 1.00 91.75 68 GLU A O 1
ATOM 548 N N . ALA A 1 69 ? -12.421 -4.119 14.546 1.00 88.44 69 ALA A N 1
ATOM 549 C CA . ALA A 1 69 ? -13.822 -4.502 14.612 1.00 88.44 69 ALA A CA 1
ATOM 550 C C . ALA A 1 69 ? -14.469 -3.962 15.895 1.00 88.44 69 ALA A C 1
ATOM 552 O O . ALA A 1 69 ? -13.790 -3.646 16.87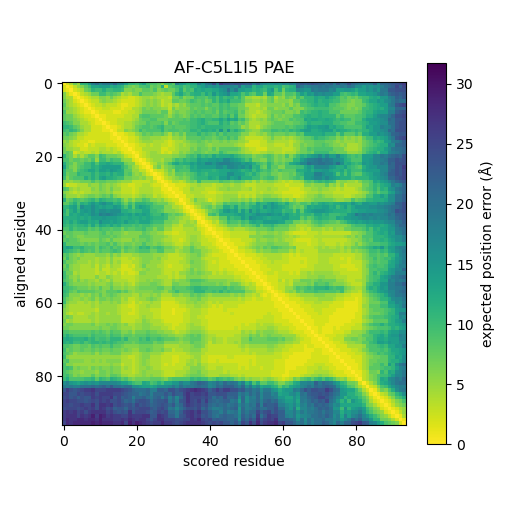1 1.00 88.44 69 ALA A O 1
ATOM 553 N N . SER A 1 70 ? -15.801 -3.902 15.925 1.00 87.12 70 SER A N 1
ATOM 554 C CA . SER A 1 70 ? -16.561 -3.385 17.074 1.00 87.12 70 SER A CA 1
ATOM 555 C C . SER A 1 70 ? -16.328 -4.153 18.379 1.00 87.12 70 SER A C 1
ATOM 557 O O . SER A 1 70 ? -16.569 -3.617 19.456 1.00 87.12 70 SER A O 1
ATOM 559 N N . ASP A 1 71 ? -15.860 -5.397 18.294 1.00 90.81 71 ASP A N 1
ATOM 560 C CA . ASP A 1 71 ? -15.480 -6.232 19.436 1.00 90.81 71 ASP A CA 1
ATOM 561 C C . ASP A 1 71 ? -14.004 -6.068 19.860 1.00 90.81 71 ASP A C 1
ATOM 563 O O . ASP A 1 71 ? -13.512 -6.813 20.707 1.00 90.81 71 ASP A O 1
ATOM 567 N N . GLY A 1 72 ? -13.289 -5.099 19.280 1.00 86.88 72 GLY A N 1
ATOM 568 C CA . GLY A 1 72 ? -11.888 -4.794 19.576 1.00 86.88 72 GLY A CA 1
ATOM 569 C C . GLY A 1 72 ? -10.876 -5.701 18.871 1.00 86.88 72 GLY A C 1
ATOM 570 O O . GLY A 1 72 ? -9.668 -5.574 19.096 1.00 86.88 72 GLY A O 1
ATOM 571 N N . ARG A 1 73 ? -11.313 -6.635 18.013 1.00 89.69 73 ARG A N 1
ATOM 572 C CA . ARG A 1 73 ? -10.382 -7.448 17.216 1.00 89.69 73 ARG A CA 1
ATOM 573 C C . ARG A 1 73 ? -9.739 -6.614 16.116 1.00 89.69 73 ARG A C 1
ATOM 575 O O . ARG A 1 73 ? -10.406 -5.868 15.412 1.00 89.69 73 ARG A O 1
ATOM 582 N N . ASN A 1 74 ? -8.442 -6.820 15.906 1.00 88.75 74 ASN A N 1
ATOM 583 C CA . ASN A 1 74 ? -7.719 -6.232 14.782 1.00 88.75 74 ASN A CA 1
ATOM 584 C C . ASN A 1 74 ? -7.708 -7.214 13.601 1.00 88.75 74 ASN A C 1
ATOM 586 O O . ASN A 1 74 ? -7.228 -8.340 13.732 1.00 88.75 74 ASN A O 1
ATOM 590 N N . ILE A 1 75 ? -8.226 -6.787 12.451 1.00 89.25 75 ILE A N 1
ATOM 591 C CA . ILE A 1 75 ? -8.340 -7.576 11.222 1.00 89.25 75 ILE A CA 1
ATOM 592 C C . ILE A 1 75 ? -7.462 -6.933 10.150 1.00 89.25 75 ILE A C 1
ATOM 594 O O . ILE A 1 75 ? -7.568 -5.736 9.891 1.00 89.25 75 ILE A O 1
ATOM 598 N N . ARG A 1 76 ? -6.614 -7.731 9.491 1.00 90.44 76 ARG A N 1
ATOM 599 C CA . ARG A 1 76 ? -5.828 -7.289 8.332 1.00 90.44 76 ARG A CA 1
ATOM 600 C C . ARG A 1 76 ? -6.461 -7.780 7.039 1.00 90.44 76 ARG A C 1
ATOM 602 O O . ARG A 1 76 ? -6.432 -8.971 6.742 1.00 90.44 76 ARG A O 1
ATOM 609 N N . ILE A 1 77 ? -6.942 -6.848 6.231 1.00 87.50 77 ILE A N 1
ATOM 610 C CA . ILE A 1 77 ? -7.433 -7.100 4.877 1.00 87.50 77 ILE A CA 1
ATOM 611 C C . ILE A 1 77 ? -6.263 -6.929 3.907 1.00 87.50 77 ILE A C 1
ATOM 613 O O . ILE A 1 77 ? -5.545 -5.930 3.977 1.00 87.50 77 ILE A O 1
ATOM 617 N N . SER A 1 78 ? -6.056 -7.897 3.010 1.00 86.75 78 SER A N 1
ATOM 618 C CA . SER A 1 78 ? -4.956 -7.871 2.038 1.00 86.75 78 SER A CA 1
ATOM 619 C C . SER A 1 78 ? -5.466 -7.987 0.606 1.00 86.75 78 SER A C 1
ATOM 621 O O . SER A 1 78 ? -6.255 -8.877 0.312 1.00 86.75 78 SER A O 1
ATOM 623 N N . LEU A 1 79 ? -4.986 -7.118 -0.285 1.00 84.75 79 LEU A N 1
ATOM 624 C CA . LEU A 1 79 ? -5.271 -7.16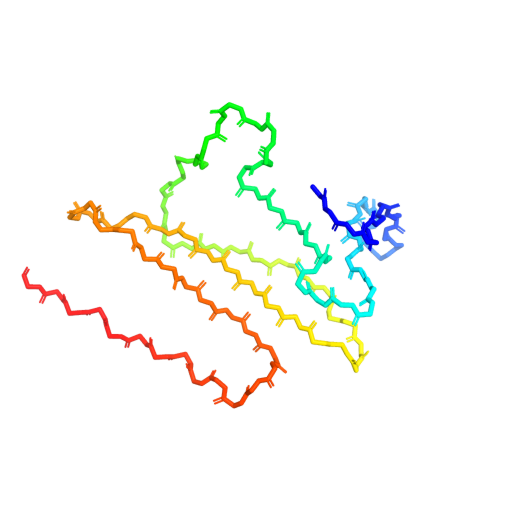3 -1.723 1.00 84.75 79 LEU A CA 1
ATOM 625 C C . LEU A 1 79 ? -3.955 -7.249 -2.494 1.00 84.75 79 LEU A C 1
ATOM 627 O O . LEU A 1 79 ? -3.051 -6.459 -2.222 1.00 84.75 79 LEU A O 1
ATOM 631 N N . SER A 1 80 ? -3.825 -8.172 -3.445 1.00 84.56 80 SER A N 1
ATOM 632 C CA . SER A 1 80 ? -2.602 -8.332 -4.239 1.00 84.56 80 SER A CA 1
ATOM 633 C C . SER A 1 80 ? -2.888 -8.807 -5.662 1.00 84.56 80 SER A C 1
ATOM 635 O O . SER A 1 80 ? -3.990 -9.251 -5.967 1.00 84.56 80 SER A O 1
ATOM 637 N N . ASN A 1 81 ? -1.878 -8.714 -6.529 1.00 83.38 81 ASN A N 1
ATOM 638 C CA . ASN A 1 81 ? -1.854 -9.350 -7.853 1.00 83.38 81 ASN A CA 1
ATOM 639 C C . ASN A 1 81 ? -0.773 -10.448 -7.953 1.00 83.38 81 ASN A C 1
ATOM 641 O O . ASN A 1 81 ? -0.260 -10.702 -9.040 1.00 83.38 81 ASN A O 1
ATOM 645 N N . ILE A 1 82 ? -0.363 -11.017 -6.812 1.00 76.25 82 ILE A N 1
ATOM 646 C CA . ILE A 1 82 ? 0.783 -11.941 -6.709 1.00 76.25 82 ILE A CA 1
ATOM 647 C C . ILE A 1 82 ? 0.355 -13.412 -6.815 1.00 76.25 82 ILE A C 1
ATOM 649 O O . ILE A 1 82 ? 1.164 -14.230 -7.227 1.00 76.25 82 ILE A O 1
ATOM 653 N N . ASP A 1 83 ? -0.914 -13.723 -6.543 1.00 63.84 83 ASP A N 1
ATOM 654 C CA . ASP A 1 83 ? -1.487 -15.074 -6.578 1.00 63.84 83 ASP A CA 1
ATOM 655 C C . ASP A 1 83 ? -2.938 -15.024 -7.109 1.00 63.84 83 ASP A C 1
ATOM 657 O O . ASP A 1 83 ? -3.528 -13.939 -7.169 1.00 63.84 83 ASP A O 1
ATOM 661 N N . ASP A 1 84 ? -3.552 -16.186 -7.389 1.00 57.81 84 ASP A N 1
ATOM 662 C CA . ASP A 1 84 ? -5.015 -16.379 -7.549 1.00 57.81 84 ASP A CA 1
ATOM 663 C C . ASP A 1 84 ? -5.760 -16.155 -6.209 1.00 57.81 84 ASP A C 1
ATOM 665 O O . ASP A 1 84 ? -6.609 -16.941 -5.780 1.00 57.81 84 ASP A O 1
ATOM 669 N N . MET A 1 85 ? -5.380 -15.116 -5.463 1.00 46.25 85 MET A N 1
ATOM 670 C CA . MET A 1 85 ? -5.826 -14.891 -4.097 1.00 46.25 85 MET A CA 1
ATOM 671 C C . MET A 1 85 ? -7.274 -14.401 -4.104 1.00 46.25 85 MET A C 1
ATOM 673 O O . MET A 1 85 ? -7.564 -13.219 -4.289 1.00 46.25 85 MET A O 1
ATOM 677 N N . PHE A 1 86 ? -8.186 -15.349 -3.895 1.00 49.78 86 PHE A N 1
ATOM 678 C CA . PHE A 1 86 ? -9.588 -15.103 -3.594 1.00 49.78 86 PHE A CA 1
ATOM 679 C C . PHE A 1 86 ? -9.716 -14.135 -2.420 1.00 49.78 86 PHE A C 1
ATOM 681 O O . PHE A 1 86 ? -9.135 -14.333 -1.350 1.00 49.78 86 PHE A O 1
ATOM 688 N N . VAL A 1 87 ? -10.544 -13.111 -2.603 1.00 46.59 8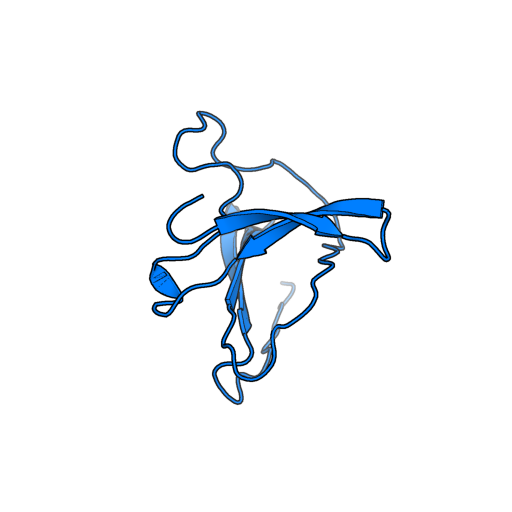7 VAL A N 1
ATOM 689 C CA . VAL A 1 87 ? -11.029 -12.298 -1.495 1.00 46.59 87 VAL A CA 1
ATOM 690 C C . VAL A 1 87 ? -12.123 -13.103 -0.787 1.00 46.59 87 VAL A C 1
ATOM 692 O O . VAL A 1 87 ? -13.281 -13.070 -1.193 1.00 46.59 87 VAL A O 1
ATOM 695 N N . MET A 1 88 ? -11.760 -13.875 0.238 1.00 37.50 88 MET A N 1
ATOM 696 C CA . MET A 1 88 ? -12.744 -14.512 1.116 1.00 37.50 88 MET A CA 1
ATOM 697 C C . MET A 1 88 ? -13.199 -13.499 2.168 1.00 37.50 88 MET A C 1
ATOM 699 O O . MET A 1 88 ? -12.425 -13.122 3.047 1.00 37.50 88 MET A O 1
ATOM 703 N N . PHE A 1 89 ? -14.459 -13.075 2.080 1.00 46.78 89 PHE A N 1
ATOM 704 C CA . PHE A 1 89 ? -15.163 -12.436 3.187 1.00 46.78 89 PHE A CA 1
ATOM 705 C C . PHE A 1 89 ? -16.170 -13.430 3.758 1.00 46.78 89 PHE A C 1
ATOM 707 O O . PHE A 1 89 ? -17.104 -13.826 3.067 1.00 46.78 89 PHE A O 1
ATOM 714 N N . GLU A 1 90 ? -16.017 -13.775 5.032 1.00 32.31 90 GLU A N 1
ATOM 715 C CA . GLU A 1 90 ? -17.140 -14.209 5.855 1.00 32.31 90 GLU A CA 1
ATOM 716 C C . GLU A 1 90 ? -17.158 -13.296 7.083 1.00 32.31 90 GLU A C 1
ATOM 718 O O . GLU A 1 90 ? -16.287 -13.364 7.949 1.00 32.31 90 GLU A O 1
ATOM 723 N N . VAL A 1 91 ? -18.109 -12.364 7.100 1.00 42.66 91 VAL A N 1
ATOM 724 C CA . VAL A 1 91 ? -18.469 -11.612 8.302 1.00 42.66 91 VAL A CA 1
ATOM 725 C C . VAL A 1 91 ? -19.759 -12.250 8.794 1.00 42.66 91 VAL A C 1
ATOM 727 O O . VAL A 1 91 ? -20.817 -12.035 8.209 1.00 42.66 91 VAL A O 1
ATOM 730 N N . SER A 1 92 ? -19.652 -13.104 9.812 1.00 32.34 92 SER A N 1
ATOM 731 C CA . SER A 1 92 ? -20.812 -13.631 10.526 1.00 32.34 92 SER A CA 1
ATOM 732 C C . SER A 1 92 ? -21.216 -12.632 11.608 1.00 32.34 92 SER A C 1
ATOM 734 O O . SER A 1 92 ? -20.459 -12.426 12.560 1.00 32.34 92 SER A O 1
ATOM 736 N N . ASP A 1 93 ? -22.396 -12.035 11.470 1.00 47.91 93 ASP A N 1
ATOM 737 C CA . ASP A 1 93 ? -23.065 -11.369 12.586 1.00 47.91 93 ASP A CA 1
ATOM 738 C C . ASP A 1 93 ? -23.606 -12.443 13.545 1.00 47.91 93 ASP A C 1
ATOM 740 O O . ASP A 1 93 ? -24.316 -13.361 13.123 1.00 47.91 93 ASP A O 1
ATOM 744 N N . SER A 1 94 ? -23.280 -12.327 14.833 1.00 42.19 94 SER A N 1
ATOM 745 C CA . SER A 1 94 ? -23.960 -13.032 15.927 1.00 42.19 94 SER A CA 1
ATOM 746 C C . SER A 1 94 ? -24.188 -12.083 17.087 1.00 42.19 94 SER A C 1
ATOM 748 O O . SER A 1 94 ? -23.168 -11.505 17.532 1.00 42.19 94 SER A O 1
#

Sequence (94 aa):
MKGDVTEELDRELSKRVRRVYGSISANNFLRYPGGKSTVKALDLTGNYVYIMMRTISDRCFVIHIDVEASDGRNIRISLSNIDDMFVMFEVSDS